Protein AF-A0A9E2J5S0-F1 (afdb_monomer)

Secondary structure (DSSP, 8-state):
--TT--SS-HHHHHHHHHHHHHHHHHH----SS-HHHHHHHHHHS-HHHHHHHHHHHHHTT--SHHHHHHT--THHHHGGGTTTT-

Foldseek 3Di:
DPPQDDLDDLVVLVVLLVQLVVVCVVVVDWDQAAVVVVVVDVVPHDPVSVVSNVVNCVSQVNRGSVCSNVPDDSVVVCVVPPPPPD

Mean predicted aligned error: 5.18 Å

Structure (mmCIF, N/CA/C/O backbone):
data_AF-A0A9E2J5S0-F1
#
_entry.id   AF-A0A9E2J5S0-F1
#
loop_
_atom_site.group_PDB
_a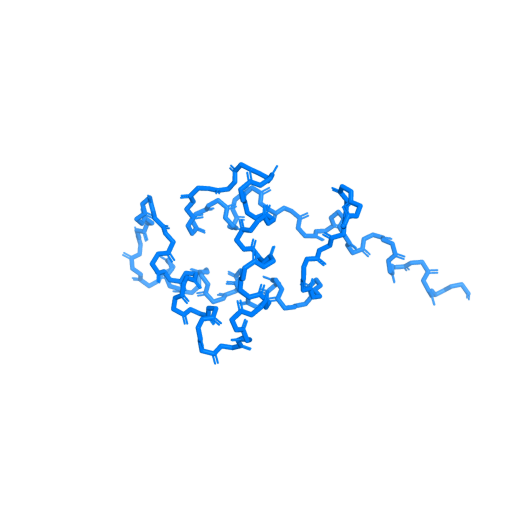tom_site.id
_atom_site.type_symbol
_atom_site.label_atom_id
_atom_site.label_alt_id
_atom_site.label_comp_id
_atom_site.label_asym_id
_atom_site.label_entity_id
_atom_site.label_seq_id
_atom_site.pdbx_PDB_ins_code
_atom_site.Cartn_x
_atom_site.Cartn_y
_atom_site.Cartn_z
_atom_site.occupancy
_atom_site.B_iso_or_equiv
_atom_site.auth_seq_id
_atom_site.auth_comp_id
_atom_site.auth_asym_id
_atom_site.auth_atom_id
_atom_site.pdbx_PDB_model_num
ATOM 1 N N . MET A 1 1 ? 7.727 8.881 -13.581 1.00 49.91 1 MET A N 1
ATOM 2 C CA . MET A 1 1 ? 6.856 7.690 -13.548 1.00 49.91 1 MET A CA 1
ATOM 3 C C . MET A 1 1 ? 5.677 7.975 -14.452 1.00 49.91 1 MET A C 1
ATOM 5 O O . MET A 1 1 ? 5.133 9.075 -14.371 1.00 49.91 1 MET A O 1
ATOM 9 N N . SER A 1 2 ? 5.355 7.067 -15.373 1.00 45.88 2 SER A N 1
ATOM 10 C CA . SER A 1 2 ? 4.120 7.188 -16.146 1.00 45.88 2 SER A CA 1
ATOM 11 C C . SER A 1 2 ? 2.927 7.030 -15.195 1.00 45.88 2 SER A C 1
ATOM 13 O O . SER A 1 2 ? 3.071 6.496 -14.096 1.00 45.88 2 SER A O 1
ATOM 15 N N . LYS A 1 3 ? 1.739 7.496 -15.592 1.00 49.12 3 LYS A N 1
ATOM 16 C CA . LYS A 1 3 ? 0.531 7.523 -14.743 1.00 49.12 3 LYS A CA 1
ATOM 17 C C . LYS A 1 3 ? 0.064 6.131 -14.257 1.00 49.12 3 LYS A C 1
ATOM 19 O O . LYS A 1 3 ? -0.866 6.064 -13.465 1.00 49.12 3 LYS A O 1
ATOM 24 N N . ASN A 1 4 ? 0.708 5.054 -14.719 1.00 59.22 4 ASN A N 1
ATOM 25 C CA . ASN A 1 4 ? 0.367 3.662 -14.430 1.00 59.22 4 ASN A CA 1
ATOM 26 C C . ASN A 1 4 ? 1.524 2.842 -13.827 1.00 59.22 4 ASN A C 1
ATOM 28 O O . ASN A 1 4 ? 1.333 1.651 -13.584 1.00 59.22 4 ASN A O 1
ATOM 32 N N . ASP A 1 5 ? 2.700 3.432 -13.583 1.00 77.44 5 ASP A N 1
ATOM 33 C CA . ASP A 1 5 ? 3.822 2.675 -13.017 1.00 77.44 5 ASP A CA 1
ATOM 34 C C . ASP A 1 5 ? 3.688 2.586 -11.496 1.00 77.44 5 ASP A C 1
ATOM 36 O O . ASP A 1 5 ? 3.552 3.603 -10.810 1.00 77.44 5 ASP A O 1
ATOM 40 N N . LEU A 1 6 ? 3.751 1.366 -10.964 1.00 89.19 6 LEU A N 1
ATOM 41 C CA . LEU A 1 6 ? 3.830 1.156 -9.525 1.00 89.19 6 LEU A CA 1
ATOM 42 C C . LEU A 1 6 ? 5.246 1.498 -9.017 1.00 89.19 6 LEU A C 1
ATOM 44 O O . LEU A 1 6 ? 6.225 1.145 -9.676 1.00 89.19 6 LEU A O 1
ATOM 48 N N . PRO A 1 7 ? 5.379 2.151 -7.847 1.00 93.12 7 PRO A N 1
ATOM 49 C CA . PRO A 1 7 ? 6.678 2.458 -7.226 1.00 93.12 7 PRO A CA 1
ATOM 50 C C . PRO A 1 7 ? 7.435 1.215 -6.734 1.00 93.12 7 PRO A C 1
ATOM 52 O O . PRO A 1 7 ? 8.646 1.255 -6.563 1.00 93.12 7 PRO A O 1
ATOM 55 N N . ILE A 1 8 ? 6.717 0.115 -6.516 1.00 92.75 8 ILE A N 1
ATOM 56 C CA . ILE A 1 8 ? 7.223 -1.200 -6.116 1.00 92.75 8 ILE A CA 1
ATOM 57 C C . ILE A 1 8 ? 6.471 -2.268 -6.911 1.00 92.75 8 ILE A C 1
ATOM 59 O O . ILE A 1 8 ? 5.464 -1.984 -7.562 1.00 92.75 8 ILE A O 1
ATOM 63 N N . THR A 1 9 ? 6.940 -3.511 -6.881 1.00 92.06 9 THR A N 1
ATOM 64 C CA . THR A 1 9 ? 6.282 -4.597 -7.618 1.00 92.06 9 THR A CA 1
ATOM 65 C C . THR A 1 9 ? 4.855 -4.849 -7.113 1.00 92.06 9 THR A C 1
ATOM 67 O O . THR A 1 9 ? 4.512 -4.588 -5.958 1.00 92.06 9 THR A O 1
ATOM 70 N N . VAL A 1 10 ? 4.008 -5.417 -7.976 1.00 91.81 10 VAL A N 1
ATOM 71 C CA . VAL A 1 10 ? 2.629 -5.799 -7.620 1.00 91.81 10 VAL A CA 1
ATOM 72 C C . VAL A 1 10 ? 2.604 -6.743 -6.408 1.00 91.81 10 VAL A C 1
ATOM 74 O O . VAL A 1 10 ? 1.765 -6.592 -5.524 1.00 91.81 10 VAL A O 1
ATOM 77 N N . SER A 1 11 ? 3.535 -7.700 -6.335 1.00 92.25 11 SER A N 1
ATOM 78 C CA . SER A 1 11 ? 3.642 -8.645 -5.215 1.00 92.25 11 SER A CA 1
ATOM 79 C C . SER A 1 11 ? 3.988 -7.952 -3.898 1.00 92.25 11 SER A C 1
ATOM 81 O O . SER A 1 11 ? 3.407 -8.283 -2.869 1.00 92.25 11 SER A O 1
ATOM 83 N N . GLN A 1 12 ? 4.876 -6.959 -3.926 1.00 95.44 12 GLN A N 1
ATOM 84 C CA . GLN A 1 12 ? 5.207 -6.151 -2.753 1.00 95.44 12 GLN A CA 1
ATOM 85 C C . GLN A 1 12 ? 3.989 -5.377 -2.225 1.00 95.44 12 GLN A C 1
ATOM 87 O O . GLN A 1 12 ? 3.727 -5.393 -1.022 1.00 95.44 12 GLN A O 1
ATOM 92 N N . PHE A 1 13 ? 3.174 -4.794 -3.109 1.00 95.56 13 PHE A N 1
ATOM 93 C CA . PHE A 1 13 ? 1.902 -4.195 -2.693 1.00 95.56 13 PHE A CA 1
ATOM 94 C C . PHE A 1 13 ? 0.907 -5.224 -2.136 1.00 95.56 13 PHE A C 1
ATOM 96 O O . PHE A 1 13 ? 0.212 -4.925 -1.165 1.00 95.56 13 PHE A O 1
ATOM 103 N N . TYR A 1 14 ? 0.843 -6.436 -2.697 1.00 95.50 14 TYR A N 1
ATOM 104 C CA . TYR A 1 14 ? 0.006 -7.501 -2.135 1.00 95.50 14 TYR A CA 1
ATOM 105 C C . TYR A 1 14 ? 0.440 -7.892 -0.719 1.00 95.50 14 TYR A C 1
ATOM 107 O O . TYR A 1 14 ? -0.422 -8.135 0.124 1.00 95.50 14 TYR A O 1
ATOM 115 N N . PHE A 1 15 ? 1.743 -7.915 -0.426 1.00 97.50 15 PHE A N 1
ATOM 116 C CA . PHE A 1 15 ? 2.223 -8.169 0.934 1.00 97.50 15 PHE A CA 1
ATOM 117 C C . PHE A 1 15 ? 1.819 -7.062 1.909 1.00 97.50 15 PHE A C 1
ATOM 119 O O . PHE A 1 15 ? 1.352 -7.380 3.003 1.00 97.50 15 PHE A O 1
ATOM 126 N N . LEU A 1 16 ? 1.904 -5.791 1.503 1.00 97.50 16 LEU A N 1
ATOM 127 C CA . LEU A 1 16 ? 1.387 -4.675 2.300 1.00 97.50 16 LEU A CA 1
ATOM 128 C C . LEU A 1 16 ? -0.121 -4.829 2.563 1.00 97.50 16 LEU A C 1
ATOM 130 O O . LEU A 1 16 ? -0.560 -4.727 3.708 1.00 97.50 16 LEU A O 1
ATOM 134 N N . GLN A 1 17 ? -0.921 -5.137 1.535 1.00 96.56 17 GLN A N 1
ATOM 135 C CA . GLN A 1 17 ? -2.361 -5.367 1.705 1.00 96.56 17 GLN A CA 1
ATOM 136 C C . GLN A 1 17 ? -2.654 -6.549 2.643 1.00 96.56 17 GLN A C 1
ATOM 138 O O . GLN A 1 17 ? -3.534 -6.453 3.495 1.00 96.56 17 GLN A O 1
ATOM 143 N N . ALA A 1 18 ? -1.913 -7.653 2.535 1.00 96.62 18 ALA A N 1
ATOM 144 C CA . ALA A 1 18 ? -2.082 -8.807 3.417 1.00 96.62 18 ALA A CA 1
ATOM 145 C C . ALA A 1 18 ? -1.735 -8.474 4.880 1.00 96.62 18 ALA A C 1
ATOM 147 O O . ALA A 1 18 ? -2.477 -8.841 5.792 1.00 96.62 18 ALA A O 1
ATOM 148 N N . TYR A 1 19 ? -0.647 -7.734 5.102 1.00 97.38 19 TYR A N 1
ATOM 149 C CA . TYR A 1 19 ? -0.242 -7.254 6.422 1.00 97.38 19 TYR A CA 1
ATOM 150 C C . TYR A 1 19 ? -1.318 -6.362 7.065 1.00 97.38 19 TYR A C 1
ATOM 152 O O . TYR A 1 19 ? -1.746 -6.614 8.194 1.00 97.38 19 TYR A O 1
ATOM 160 N N . LEU A 1 20 ? -1.817 -5.367 6.325 1.00 96.38 20 LEU A N 1
ATOM 161 C CA . LEU A 1 20 ? -2.875 -4.470 6.797 1.00 96.38 20 LEU A CA 1
ATOM 162 C C . LEU A 1 20 ? -4.183 -5.224 7.080 1.00 96.38 20 LEU A C 1
ATOM 164 O O . LEU A 1 20 ? -4.847 -4.959 8.085 1.00 96.38 20 LEU A O 1
ATOM 168 N N . PHE A 1 21 ? -4.536 -6.204 6.242 1.00 95.00 21 PHE A N 1
ATOM 169 C CA . PHE A 1 21 ? -5.719 -7.037 6.451 1.00 95.00 21 PHE A CA 1
ATOM 170 C C . PHE A 1 21 ? -5.664 -7.793 7.786 1.00 95.00 21 PHE A C 1
ATOM 172 O O . PHE A 1 21 ? -6.642 -7.784 8.535 1.00 95.00 21 PHE A O 1
ATOM 179 N N . GLU A 1 22 ? -4.524 -8.399 8.127 1.00 95.62 22 GLU A N 1
ATOM 180 C CA . GLU A 1 22 ? -4.366 -9.110 9.403 1.00 95.62 22 GLU A CA 1
ATOM 181 C C . GLU A 1 22 ? -4.401 -8.163 10.614 1.00 95.62 22 GLU A C 1
ATOM 183 O O . GLU A 1 22 ? -5.014 -8.488 11.638 1.00 95.62 22 GLU A O 1
ATOM 188 N N . ILE A 1 23 ? -3.853 -6.949 10.496 1.00 94.81 23 ILE A N 1
ATOM 189 C CA . ILE A 1 23 ? -3.991 -5.926 11.544 1.00 94.81 23 ILE A CA 1
ATOM 190 C C . ILE A 1 23 ? -5.455 -5.558 11.762 1.00 94.81 23 ILE A C 1
ATOM 192 O O . ILE A 1 23 ? -5.918 -5.559 12.904 1.00 94.81 23 ILE A O 1
ATOM 196 N N . PHE A 1 24 ? -6.201 -5.269 10.697 1.00 93.38 24 PHE A N 1
ATOM 197 C CA . PHE A 1 24 ? -7.608 -4.886 10.811 1.00 93.38 24 PHE A CA 1
ATOM 198 C C . PHE A 1 24 ? -8.490 -6.023 11.302 1.00 93.38 24 PHE A C 1
ATOM 200 O O . PHE A 1 24 ? -9.402 -5.791 12.094 1.00 93.38 24 PHE A O 1
ATOM 207 N N . ARG A 1 25 ? -8.192 -7.262 10.910 1.00 91.94 25 ARG A N 1
ATOM 208 C CA . ARG A 1 25 ? -8.850 -8.450 11.452 1.00 91.94 25 ARG A CA 1
ATOM 209 C C . ARG A 1 25 ? -8.658 -8.559 12.968 1.00 91.94 25 ARG A C 1
ATOM 211 O O . ARG A 1 25 ? -9.602 -8.916 13.671 1.00 91.94 25 ARG A O 1
ATOM 218 N N . SER A 1 26 ? -7.461 -8.244 13.465 1.00 93.19 26 SER A N 1
ATOM 219 C CA . SER A 1 26 ? -7.125 -8.301 14.892 1.00 93.19 26 SER A CA 1
ATOM 220 C C . SER A 1 26 ? -7.710 -7.125 15.687 1.00 93.19 26 SER A C 1
ATOM 222 O O . SER A 1 26 ? -8.389 -7.329 16.694 1.00 93.19 26 SER A O 1
ATOM 224 N N . LYS A 1 27 ? -7.502 -5.889 15.216 1.00 90.69 27 LYS A N 1
ATOM 225 C CA . LYS A 1 27 ? -7.891 -4.656 15.922 1.00 90.69 27 LYS A CA 1
ATOM 226 C C . LYS A 1 27 ? -9.357 -4.263 15.723 1.00 90.69 27 LYS A C 1
ATOM 228 O O . LYS A 1 27 ? -9.901 -3.552 16.558 1.00 90.69 27 LYS A O 1
ATOM 233 N N . LYS A 1 28 ? -9.997 -4.736 14.645 1.00 86.44 28 LYS A N 1
ATOM 234 C CA . LYS A 1 28 ? -11.372 -4.393 14.222 1.00 86.44 28 LYS A CA 1
ATOM 235 C C . LYS A 1 28 ? -11.621 -2.893 14.026 1.00 86.44 28 LYS A C 1
ATOM 237 O O . LYS A 1 28 ? -12.757 -2.436 14.115 1.00 86.44 28 LYS A O 1
ATOM 242 N N . GLU A 1 29 ? -10.571 -2.138 13.738 1.00 86.19 29 GLU A N 1
ATOM 243 C CA . GLU A 1 29 ? -10.627 -0.694 13.552 1.00 86.19 29 GLU A CA 1
ATOM 244 C C . GLU A 1 29 ? -9.608 -0.278 12.492 1.00 86.19 29 GLU A C 1
ATOM 246 O O . GLU A 1 29 ? -8.486 -0.791 12.470 1.00 86.19 29 GLU A O 1
ATOM 251 N N . CYS A 1 30 ? -9.995 0.677 11.644 1.00 86.44 30 CYS A N 1
ATOM 252 C CA . CYS A 1 30 ? -9.053 1.439 10.843 1.00 86.44 30 CYS A CA 1
ATOM 253 C C . CYS A 1 30 ? -9.007 2.869 11.366 1.00 86.44 30 CYS A C 1
ATOM 255 O O . CYS A 1 30 ? -10.018 3.573 11.367 1.00 86.44 30 CYS A O 1
ATOM 257 N N . LYS A 1 31 ? -7.817 3.305 11.767 1.00 83.56 31 LYS A N 1
ATOM 258 C CA . LYS A 1 31 ? -7.561 4.714 12.033 1.00 83.56 31 LYS A CA 1
ATOM 259 C C . LYS A 1 31 ? -7.427 5.408 10.677 1.00 83.56 31 LYS A C 1
ATOM 261 O O . LYS A 1 31 ? -6.835 4.850 9.759 1.00 83.56 31 LYS A O 1
ATOM 266 N N . ASN A 1 32 ? -8.011 6.591 10.514 1.00 91.19 32 ASN A N 1
ATOM 267 C CA . ASN A 1 32 ? -7.932 7.366 9.267 1.00 91.19 32 ASN A CA 1
ATOM 268 C C . ASN A 1 32 ? -6.535 8.004 9.097 1.00 91.19 32 ASN A C 1
ATOM 270 O O . ASN A 1 32 ? -6.412 9.221 8.992 1.00 91.19 32 ASN A O 1
ATOM 274 N N . ASN A 1 33 ? -5.485 7.190 9.164 1.00 95.44 33 ASN A N 1
ATOM 275 C CA . ASN A 1 33 ? -4.080 7.555 9.035 1.00 95.44 33 ASN A CA 1
ATOM 276 C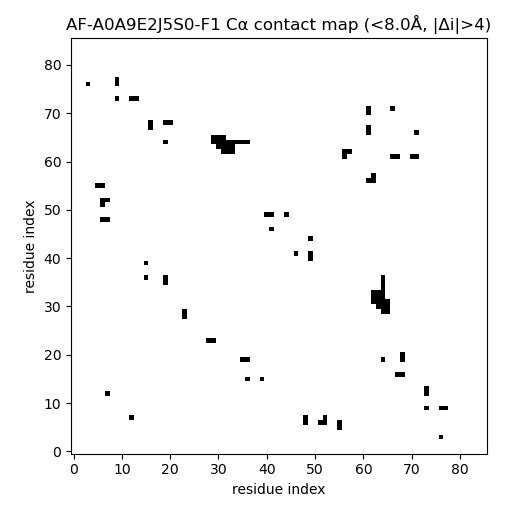 C . ASN A 1 33 ? -3.302 6.397 8.375 1.00 95.44 33 ASN A C 1
ATOM 278 O O . ASN A 1 33 ? -3.901 5.390 7.988 1.00 95.44 33 ASN A O 1
ATOM 282 N N . PHE A 1 34 ? -1.987 6.565 8.232 1.00 97.12 34 PHE A N 1
ATOM 283 C CA . PHE A 1 34 ? -1.076 5.575 7.654 1.00 97.12 34 PHE A CA 1
ATOM 284 C C . PHE A 1 34 ? -0.185 4.889 8.697 1.00 97.12 34 PHE A C 1
ATOM 286 O O . PHE A 1 34 ? 0.876 4.395 8.345 1.00 97.12 34 PHE A O 1
ATOM 293 N N . GLU A 1 35 ? -0.590 4.847 9.972 1.00 96.25 35 GLU A N 1
ATOM 294 C CA . GLU A 1 35 ? 0.259 4.361 11.077 1.00 96.25 35 GLU A CA 1
ATOM 295 C C . GLU A 1 35 ? 0.873 2.982 10.781 1.00 96.25 35 GLU A C 1
ATOM 297 O O . GLU A 1 35 ? 2.059 2.758 11.024 1.00 96.25 35 GL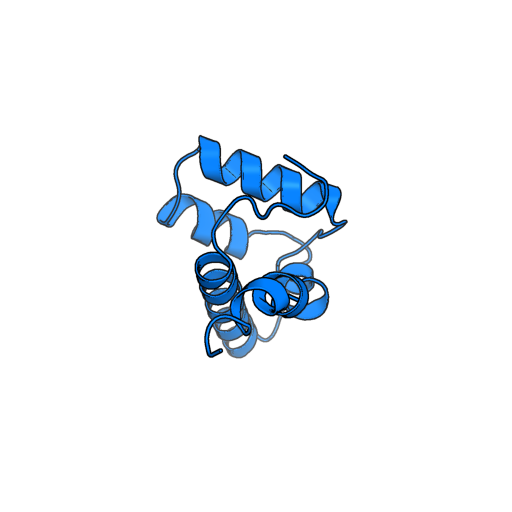U A O 1
ATOM 302 N N . TYR A 1 36 ? 0.089 2.048 10.233 1.00 97.06 36 TYR A N 1
ATOM 303 C CA . TYR A 1 36 ? 0.593 0.704 9.953 1.00 97.06 36 TYR A CA 1
ATOM 304 C C . TYR A 1 36 ? 1.329 0.620 8.624 1.00 97.06 36 TYR A C 1
ATOM 306 O O . TYR A 1 36 ? 2.283 -0.153 8.518 1.00 97.06 36 TYR A O 1
ATOM 314 N N . THR A 1 37 ? 0.905 1.393 7.625 1.00 97.69 37 THR A N 1
ATOM 315 C CA . THR A 1 37 ? 1.631 1.493 6.358 1.00 97.69 37 THR A CA 1
ATOM 316 C C . THR A 1 37 ? 3.020 2.073 6.581 1.00 97.69 37 THR A C 1
ATOM 318 O O . THR A 1 37 ? 3.980 1.456 6.144 1.00 97.69 37 THR A O 1
ATOM 321 N N . GLU A 1 38 ? 3.151 3.188 7.300 1.00 97.75 38 GLU A N 1
ATOM 322 C CA . GLU A 1 38 ? 4.433 3.820 7.637 1.00 97.75 38 GLU A CA 1
ATOM 323 C C . GLU A 1 38 ? 5.360 2.822 8.332 1.00 97.75 38 GLU A C 1
ATOM 325 O O . GLU A 1 38 ? 6.455 2.568 7.836 1.00 97.75 38 GLU A O 1
ATOM 330 N N . TYR A 1 39 ? 4.874 2.149 9.382 1.00 97.94 39 TYR A N 1
ATOM 331 C CA . TYR A 1 39 ? 5.647 1.117 10.074 1.00 97.94 39 TYR A CA 1
ATOM 332 C C . TYR A 1 39 ? 6.115 -0.005 9.132 1.00 97.94 39 TYR A C 1
ATOM 334 O O . TYR A 1 39 ? 7.276 -0.403 9.148 1.00 97.94 39 TYR A O 1
ATOM 342 N N . TYR A 1 40 ? 5.226 -0.521 8.276 1.00 98.12 40 TYR A N 1
ATOM 343 C CA . TYR A 1 40 ? 5.596 -1.557 7.310 1.00 98.12 40 TYR A CA 1
ATOM 344 C C . TYR A 1 40 ? 6.634 -1.057 6.302 1.00 98.12 40 TYR A C 1
ATOM 346 O O . TYR A 1 40 ? 7.550 -1.794 5.936 1.00 98.12 40 TYR A O 1
ATOM 354 N N . LEU A 1 41 ? 6.485 0.180 5.832 1.00 98.00 41 LEU A N 1
ATOM 355 C CA . LEU A 1 41 ? 7.368 0.766 4.839 1.00 98.00 41 LEU A CA 1
ATOM 356 C C . LEU A 1 41 ? 8.779 0.989 5.395 1.00 98.00 41 LEU A C 1
ATOM 358 O O . LEU A 1 41 ? 9.746 0.615 4.732 1.00 98.00 41 LEU A O 1
ATOM 362 N N . GLU A 1 42 ? 8.891 1.523 6.611 1.00 98.31 42 GLU A N 1
ATOM 363 C CA . GLU A 1 42 ? 10.168 1.757 7.298 1.00 98.31 42 GLU A CA 1
ATOM 364 C C . GLU A 1 42 ? 10.963 0.465 7.536 1.00 98.31 42 GLU A C 1
ATOM 366 O O . GLU A 1 42 ? 12.185 0.460 7.393 1.00 98.31 42 GLU A O 1
ATOM 371 N N . GLU A 1 43 ? 10.281 -0.646 7.830 1.00 98.19 43 GLU A N 1
ATOM 372 C CA . GLU A 1 43 ? 10.926 -1.940 8.089 1.00 98.19 43 GLU A CA 1
ATOM 373 C C . GLU A 1 43 ? 11.383 -2.672 6.814 1.00 98.19 43 GLU A C 1
ATOM 375 O O . GLU A 1 43 ? 12.239 -3.555 6.883 1.00 98.19 43 GLU A O 1
ATOM 380 N N . ASN A 1 44 ? 10.810 -2.354 5.646 1.00 97.69 44 ASN A N 1
ATOM 381 C CA . ASN A 1 44 ? 10.981 -3.171 4.435 1.00 97.69 44 ASN A CA 1
ATOM 382 C C . ASN A 1 44 ? 11.620 -2.442 3.246 1.00 97.69 44 ASN A C 1
ATOM 384 O O . ASN A 1 44 ? 12.038 -3.109 2.297 1.00 97.69 44 ASN A O 1
ATOM 388 N N . TYR A 1 45 ? 11.696 -1.110 3.262 1.00 97.44 45 TYR A N 1
ATOM 389 C CA . TYR A 1 45 ? 12.107 -0.326 2.095 1.00 97.44 45 TYR A CA 1
ATOM 390 C C . TYR A 1 45 ? 13.104 0.773 2.446 1.00 97.44 45 TYR A C 1
ATOM 392 O O . TYR A 1 45 ? 13.181 1.271 3.567 1.00 97.44 45 TYR A O 1
ATOM 400 N N . SER A 1 46 ? 13.877 1.194 1.447 1.00 97.31 46 SER A N 1
ATOM 401 C CA . SER A 1 46 ? 14.756 2.351 1.580 1.00 97.31 46 SER A CA 1
ATOM 402 C C . SER A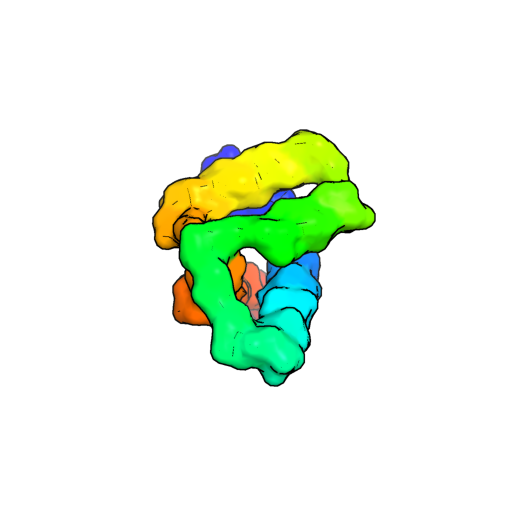 1 46 ? 13.962 3.659 1.603 1.00 97.31 46 SER A C 1
ATOM 404 O O . SER A 1 46 ? 12.910 3.786 0.981 1.00 97.31 46 SER A O 1
ATOM 406 N N . VAL A 1 47 ? 14.530 4.702 2.213 1.00 97.06 47 VAL A N 1
ATOM 407 C CA . VAL A 1 47 ? 13.931 6.052 2.266 1.00 97.06 47 VAL A CA 1
ATOM 408 C C . VAL A 1 47 ? 13.509 6.578 0.882 1.00 97.06 47 VAL A C 1
ATOM 410 O O . VAL A 1 47 ? 12.524 7.305 0.763 1.00 97.06 47 VAL A O 1
ATOM 413 N N . ASN A 1 48 ? 14.242 6.232 -0.180 1.00 95.88 48 ASN A N 1
ATOM 414 C CA . ASN A 1 48 ? 13.897 6.658 -1.537 1.00 95.88 48 ASN A CA 1
ATOM 415 C C . ASN A 1 48 ? 12.674 5.917 -2.091 1.00 95.88 48 ASN A C 1
ATOM 417 O O . ASN A 1 48 ? 11.841 6.548 -2.739 1.00 95.88 48 ASN A O 1
ATOM 421 N N . GLU A 1 49 ? 12.552 4.614 -1.832 1.00 96.25 49 GLU A N 1
ATOM 422 C CA . GLU A 1 49 ? 11.372 3.825 -2.208 1.00 96.25 49 GLU A CA 1
ATOM 423 C C . GLU A 1 49 ? 10.139 4.295 -1.435 1.00 96.25 49 GLU A C 1
ATOM 425 O O . GLU A 1 49 ? 9.099 4.522 -2.047 1.00 96.25 49 GLU A O 1
ATOM 430 N N . ILE A 1 50 ? 10.272 4.556 -0.129 1.00 97.88 50 ILE A N 1
ATOM 431 C CA . ILE A 1 50 ? 9.184 5.087 0.708 1.00 97.88 50 ILE A CA 1
ATOM 432 C C . ILE A 1 50 ? 8.616 6.372 0.098 1.00 97.88 50 ILE A C 1
ATOM 434 O O . ILE A 1 50 ? 7.419 6.452 -0.157 1.00 97.88 50 ILE A O 1
ATOM 438 N N . LYS A 1 51 ? 9.473 7.332 -0.274 1.00 97.25 51 LYS A N 1
ATOM 439 C CA . LYS A 1 51 ? 9.034 8.575 -0.936 1.00 97.25 51 LYS A CA 1
ATOM 440 C C . LYS A 1 51 ? 8.301 8.331 -2.255 1.00 97.25 51 LYS A C 1
ATOM 442 O O . LYS A 1 51 ? 7.399 9.083 -2.619 1.00 97.25 51 LYS A O 1
ATOM 447 N N . GLN A 1 52 ? 8.709 7.328 -3.029 1.00 96.00 52 GLN A N 1
ATOM 448 C CA . GLN A 1 52 ? 8.020 6.984 -4.276 1.00 96.00 52 GLN A CA 1
ATOM 449 C C . GLN A 1 52 ? 6.646 6.369 -3.995 1.00 96.00 52 GLN A C 1
ATOM 451 O O . GLN A 1 52 ? 5.681 6.700 -4.687 1.00 96.00 52 GLN A O 1
ATOM 456 N N . ILE A 1 53 ? 6.547 5.533 -2.960 1.00 96.69 53 ILE A N 1
ATOM 457 C CA . ILE A 1 53 ? 5.291 4.948 -2.491 1.00 96.69 53 ILE A CA 1
ATOM 458 C C . ILE A 1 53 ? 4.350 6.045 -1.997 1.00 96.69 53 ILE A C 1
ATOM 460 O O . ILE A 1 53 ? 3.235 6.135 -2.496 1.00 96.69 53 ILE A O 1
ATOM 464 N N . GLU A 1 54 ? 4.798 6.942 -1.122 1.00 95.94 54 GLU A N 1
ATOM 465 C CA . GLU A 1 54 ? 4.004 8.075 -0.627 1.00 95.94 54 GLU A CA 1
ATOM 466 C C . GLU A 1 54 ? 3.456 8.942 -1.767 1.00 95.94 54 GLU A C 1
ATOM 468 O O . GLU A 1 54 ? 2.260 9.233 -1.821 1.00 95.94 5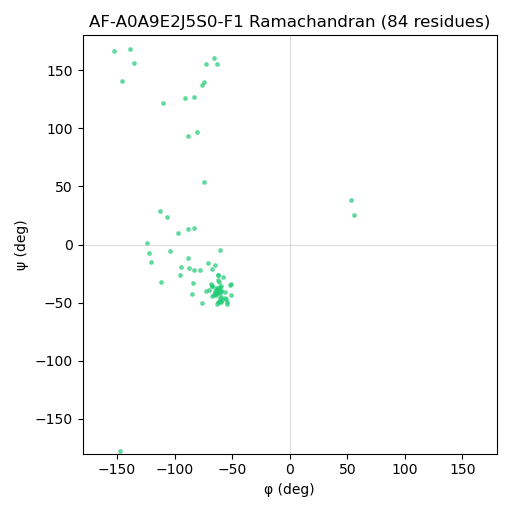4 GLU A O 1
ATOM 473 N N . ASN A 1 55 ? 4.307 9.296 -2.736 1.00 95.62 55 ASN A N 1
ATOM 474 C CA . ASN A 1 55 ? 3.879 10.046 -3.916 1.00 95.62 55 ASN A CA 1
ATOM 475 C C . ASN A 1 55 ? 2.802 9.298 -4.712 1.00 95.62 55 ASN A C 1
ATOM 477 O O . ASN A 1 55 ? 1.843 9.915 -5.178 1.00 95.62 55 ASN A O 1
ATOM 481 N N . PHE A 1 56 ? 2.935 7.979 -4.858 1.00 95.69 56 PHE A N 1
ATOM 482 C CA . PHE A 1 56 ? 1.920 7.147 -5.497 1.00 95.69 56 PHE A CA 1
ATOM 483 C C . PHE A 1 56 ? 0.600 7.144 -4.710 1.00 95.69 56 PHE A C 1
ATOM 485 O O . PHE A 1 56 ? -0.459 7.283 -5.327 1.00 95.69 56 PHE A O 1
ATOM 492 N N . LEU A 1 57 ? 0.634 7.037 -3.376 1.00 95.00 57 LEU A N 1
ATOM 493 C CA . LEU A 1 57 ? -0.571 7.078 -2.536 1.00 95.00 57 LEU A CA 1
ATOM 494 C C . LEU A 1 57 ? -1.316 8.410 -2.700 1.00 95.00 57 LEU A C 1
ATOM 496 O O . LEU A 1 57 ? -2.523 8.411 -2.955 1.00 95.00 57 LEU A O 1
ATOM 500 N N . ILE A 1 58 ? -0.581 9.528 -2.669 1.00 94.62 58 ILE A N 1
ATOM 501 C CA . ILE A 1 58 ? -1.120 10.881 -2.873 1.00 94.62 58 ILE A CA 1
ATOM 502 C C . ILE A 1 58 ? -1.754 11.014 -4.263 1.00 94.62 58 ILE A C 1
ATOM 504 O O . ILE A 1 58 ? -2.893 11.458 -4.392 1.00 94.62 58 ILE A O 1
ATOM 508 N N . GLN A 1 59 ? -1.050 10.592 -5.318 1.00 94.38 59 GLN A N 1
ATOM 509 C CA . GLN A 1 59 ? -1.544 10.679 -6.699 1.00 94.38 59 GLN A CA 1
ATOM 510 C C . GLN A 1 59 ? -2.809 9.846 -6.946 1.00 94.38 59 GLN 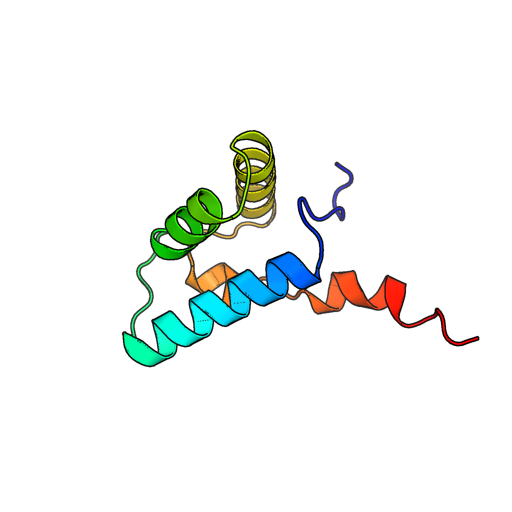A C 1
ATOM 512 O O . GLN A 1 59 ? -3.600 10.182 -7.830 1.00 94.38 59 GLN A O 1
ATOM 517 N N . ASN A 1 60 ? -3.009 8.780 -6.169 1.00 92.62 60 ASN A N 1
ATOM 518 C CA . ASN A 1 60 ? -4.175 7.903 -6.254 1.00 92.62 60 ASN A CA 1
ATOM 519 C C . ASN A 1 60 ? -5.268 8.237 -5.224 1.00 92.62 60 ASN A C 1
ATOM 521 O O . ASN A 1 60 ? -6.233 7.482 -5.104 1.00 92.62 60 ASN A O 1
ATOM 525 N N . ASN A 1 61 ? -5.166 9.373 -4.521 1.00 95.06 61 ASN A N 1
ATOM 526 C CA . ASN A 1 61 ? -6.122 9.810 -3.497 1.00 95.06 61 ASN A CA 1
ATOM 527 C C . ASN A 1 61 ? -6.373 8.748 -2.408 1.00 95.06 61 ASN A C 1
ATOM 529 O O . ASN A 1 61 ? -7.511 8.559 -1.961 1.00 95.06 61 ASN A O 1
ATOM 533 N N . LEU A 1 62 ? -5.318 8.038 -2.003 1.00 96.25 62 LEU A N 1
ATOM 534 C CA . LEU A 1 62 ? -5.336 7.125 -0.864 1.00 96.25 62 LEU A CA 1
ATOM 535 C C . LEU A 1 62 ? -4.924 7.922 0.378 1.00 96.25 62 LEU A C 1
ATOM 537 O O . LEU A 1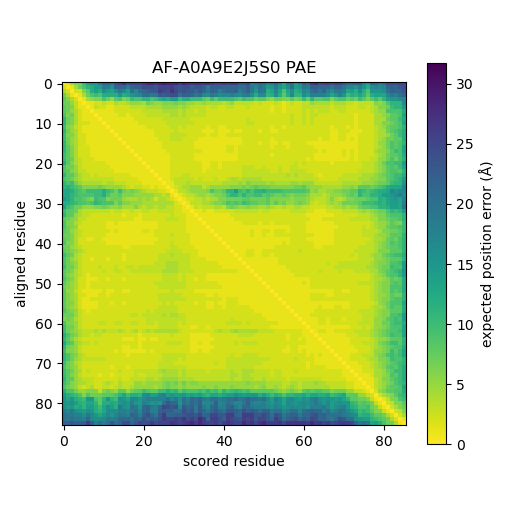 62 ? -3.882 8.572 0.361 1.00 96.25 62 LEU A O 1
ATOM 541 N N . ASN A 1 63 ? -5.738 7.895 1.437 1.00 95.19 63 ASN A N 1
ATOM 542 C CA . ASN A 1 63 ? -5.568 8.774 2.607 1.00 95.19 63 ASN A CA 1
ATOM 543 C C . ASN A 1 63 ? -5.397 8.019 3.936 1.00 95.19 63 ASN A C 1
ATOM 545 O O . ASN A 1 63 ? -5.176 8.646 4.968 1.00 95.19 63 ASN A O 1
ATOM 549 N N . CYS A 1 64 ? -5.559 6.697 3.934 1.00 96.25 64 CYS A N 1
ATOM 550 C CA . CYS A 1 64 ? -5.440 5.855 5.121 1.00 96.25 64 CYS A CA 1
ATOM 551 C C . CYS A 1 64 ? -5.022 4.431 4.757 1.00 96.25 64 CYS A C 1
ATOM 553 O O . CYS A 1 64 ? -5.190 3.987 3.617 1.00 96.25 64 CYS A O 1
ATOM 555 N N . ASP A 1 65 ? -4.626 3.672 5.774 1.00 96.62 65 ASP A N 1
ATOM 556 C CA . ASP A 1 65 ? -4.443 2.223 5.706 1.00 96.62 65 ASP A CA 1
ATOM 557 C C . ASP A 1 65 ? -5.691 1.505 5.133 1.00 96.62 65 ASP A C 1
ATOM 559 O O . ASP A 1 65 ? -5.586 0.542 4.372 1.00 96.62 65 ASP A O 1
ATOM 563 N N . CYS A 1 66 ? -6.901 2.001 5.425 1.00 95.00 66 CYS A N 1
ATOM 564 C CA . CYS A 1 66 ? -8.150 1.469 4.871 1.00 95.00 66 CYS A CA 1
ATOM 565 C C . CYS A 1 66 ? -8.254 1.589 3.348 1.00 95.00 66 CYS A C 1
ATOM 567 O O . CYS A 1 66 ? -8.794 0.699 2.680 1.00 95.00 66 CYS A O 1
ATOM 569 N N . ASP A 1 67 ? -7.764 2.692 2.792 1.00 96.50 67 ASP A N 1
ATOM 570 C CA . ASP A 1 67 ? -7.856 2.989 1.367 1.00 96.50 67 ASP A CA 1
ATOM 571 C C . ASP A 1 67 ? -6.977 2.026 0.564 1.00 96.50 67 ASP A C 1
ATOM 573 O O . ASP A 1 67 ? -7.362 1.584 -0.521 1.00 96.50 67 ASP A O 1
ATOM 577 N N . LEU A 1 68 ? -5.841 1.617 1.132 1.00 95.38 68 LEU A N 1
ATOM 578 C CA . LEU A 1 68 ? -4.956 0.611 0.550 1.00 95.38 68 LEU A CA 1
ATOM 579 C C . LEU A 1 68 ? -5.633 -0.751 0.383 1.00 95.38 68 LEU A C 1
ATOM 581 O O . LEU A 1 68 ? -5.327 -1.451 -0.574 1.00 95.38 68 LEU A O 1
ATOM 585 N N . ILE A 1 69 ? -6.568 -1.122 1.258 1.00 92.81 69 ILE A N 1
ATOM 586 C CA . ILE A 1 69 ? -7.334 -2.373 1.130 1.00 92.81 69 ILE A CA 1
ATOM 587 C C . ILE A 1 69 ? -8.542 -2.199 0.206 1.00 92.81 69 ILE A C 1
ATOM 589 O O . ILE A 1 69 ? -8.862 -3.080 -0.589 1.00 92.81 69 ILE A O 1
ATOM 593 N N . THR A 1 70 ? -9.253 -1.080 0.341 1.00 92.62 70 THR A N 1
ATOM 594 C CA . THR A 1 70 ? -10.600 -0.924 -0.232 1.00 92.62 70 THR A CA 1
ATOM 595 C C . THR A 1 70 ? -10.623 -0.240 -1.596 1.00 92.62 70 THR A C 1
ATOM 597 O O . THR A 1 70 ? -11.550 -0.475 -2.372 1.00 92.62 70 THR A O 1
ATOM 600 N N . LYS A 1 71 ? -9.627 0.597 -1.908 1.00 94.62 71 LYS A N 1
ATOM 601 C CA . LYS A 1 71 ? -9.583 1.410 -3.137 1.00 94.62 71 LYS A CA 1
ATOM 602 C C . LYS A 1 71 ? -8.484 0.976 -4.106 1.00 94.62 71 LYS A C 1
ATOM 604 O O . LYS A 1 71 ? -8.670 1.099 -5.318 1.00 94.62 71 LYS A O 1
ATOM 609 N N . LEU A 1 72 ? -7.354 0.470 -3.607 1.00 93.06 72 LEU A N 1
ATOM 610 C CA . LEU A 1 72 ? -6.236 0.044 -4.453 1.00 93.06 72 LEU A CA 1
ATOM 611 C C . LEU A 1 72 ? -6.477 -1.358 -5.043 1.00 93.06 72 LEU A C 1
ATOM 613 O O . LEU A 1 72 ? -6.195 -2.380 -4.422 1.00 93.06 72 LEU A O 1
ATOM 617 N N . ASP A 1 73 ? -6.976 -1.411 -6.281 1.00 91.44 73 ASP A N 1
ATOM 618 C CA . ASP A 1 73 ? -7.169 -2.669 -7.014 1.00 91.44 73 ASP A CA 1
ATOM 619 C C . ASP A 1 73 ? -5.917 -3.067 -7.810 1.00 91.44 73 ASP A C 1
ATOM 621 O O . ASP A 1 73 ? -5.740 -2.682 -8.971 1.00 91.44 73 ASP A O 1
ATOM 625 N N . LEU A 1 74 ? -5.068 -3.888 -7.188 1.00 90.19 74 LEU A N 1
ATOM 626 C CA . LEU A 1 74 ? -3.820 -4.375 -7.779 1.00 90.19 74 LEU A CA 1
ATOM 627 C C . LEU A 1 74 ? -4.019 -5.281 -9.003 1.00 90.19 74 LEU A C 1
ATOM 629 O O . LEU A 1 74 ? -3.099 -5.421 -9.811 1.00 90.19 74 LEU A O 1
ATOM 633 N N . ARG A 1 75 ? -5.222 -5.839 -9.215 1.00 87.44 75 ARG A N 1
ATOM 634 C CA . ARG A 1 75 ? -5.503 -6.693 -10.385 1.00 87.44 75 ARG A CA 1
ATOM 635 C C . ARG A 1 75 ? -5.345 -5.926 -11.695 1.00 87.44 75 ARG A C 1
ATOM 637 O O . ARG A 1 75 ? -4.929 -6.486 -12.702 1.00 87.44 75 ARG A O 1
ATOM 644 N N . LYS A 1 76 ? -5.613 -4.617 -11.682 1.00 85.69 76 LYS A N 1
ATOM 645 C CA . LYS A 1 76 ? -5.452 -3.746 -12.858 1.00 85.69 76 LYS A CA 1
ATOM 646 C C . LYS A 1 76 ? -4.003 -3.678 -13.348 1.00 85.69 76 LYS A C 1
ATOM 648 O O . LYS A 1 76 ? -3.779 -3.460 -14.533 1.00 85.69 76 LYS A O 1
ATOM 653 N N . TYR A 1 77 ? -3.045 -3.907 -12.453 1.00 82.50 77 TYR A N 1
ATOM 654 C CA . TYR A 1 77 ? -1.614 -3.891 -12.745 1.00 82.50 77 TYR A CA 1
ATOM 655 C C . TYR A 1 77 ? -1.067 -5.289 -13.066 1.00 82.50 77 TYR A C 1
ATOM 657 O O . TYR A 1 77 ? -0.016 -5.403 -13.690 1.00 82.50 77 TYR A O 1
ATOM 665 N N . SER A 1 78 ? -1.776 -6.359 -12.684 1.00 75.00 78 SER A N 1
ATOM 666 C CA . SER A 1 78 ? -1.382 -7.740 -12.989 1.00 75.00 78 SER A CA 1
ATOM 667 C C . SER A 1 78 ? -1.893 -8.247 -14.342 1.00 75.00 78 SER A C 1
ATOM 669 O O . SER A 1 78 ? -1.306 -9.175 -14.893 1.00 75.00 78 SER A O 1
ATOM 671 N N . LEU A 1 79 ? -2.928 -7.625 -14.922 1.00 64.88 79 LEU A N 1
ATOM 672 C CA . LEU A 1 79 ? -3.503 -8.027 -16.217 1.00 64.88 79 LEU A CA 1
ATOM 673 C C . LEU A 1 79 ? -2.490 -8.024 -17.376 1.00 64.88 79 LEU A C 1
ATOM 675 O O . LEU A 1 79 ? -2.622 -8.829 -18.292 1.00 64.88 79 LEU A O 1
ATOM 679 N N . GLY A 1 80 ? -1.450 -7.186 -17.321 1.00 58.69 80 GLY A N 1
ATOM 680 C CA . GLY A 1 80 ? -0.371 -7.186 -18.317 1.00 58.69 80 GLY A CA 1
ATOM 681 C C . GLY A 1 80 ? 0.561 -8.406 -18.253 1.00 58.69 80 GLY A C 1
ATOM 682 O O . GLY A 1 80 ? 1.275 -8.665 -19.214 1.00 58.69 80 GLY A O 1
ATOM 683 N N . PHE A 1 81 ? 0.544 -9.167 -17.151 1.00 56.09 81 PHE A N 1
ATOM 684 C CA . PHE A 1 81 ? 1.454 -10.293 -16.898 1.00 56.09 81 PHE A CA 1
ATOM 685 C C . PHE A 1 81 ? 0.810 -11.677 -17.080 1.00 56.09 81 PHE A C 1
ATOM 687 O O . PHE A 1 81 ? 1.499 -12.686 -16.993 1.00 56.09 81 PHE A O 1
ATOM 694 N N . ILE A 1 82 ? -0.499 -11.769 -17.321 1.00 55.94 82 ILE A N 1
ATOM 695 C CA . ILE A 1 82 ? -1.186 -13.071 -17.454 1.00 55.94 82 ILE A CA 1
ATOM 696 C C . ILE A 1 82 ? -1.153 -13.593 -18.906 1.00 55.94 82 ILE A C 1
ATOM 698 O O . ILE A 1 82 ? -1.371 -14.777 -19.140 1.00 55.94 82 ILE A O 1
ATOM 702 N N . ASN A 1 83 ? -0.765 -12.761 -19.877 1.00 53.19 83 ASN A N 1
ATOM 703 C CA . ASN A 1 83 ? -0.652 -13.153 -21.290 1.00 53.19 83 ASN A CA 1
ATOM 704 C C . ASN A 1 83 ? 0.684 -13.846 -21.655 1.00 53.19 83 ASN A C 1
ATOM 706 O O . ASN A 1 83 ? 0.999 -13.967 -22.831 1.00 53.19 83 ASN A O 1
ATOM 710 N N . PHE A 1 84 ? 1.487 -14.301 -20.684 1.00 55.34 84 PHE A N 1
ATOM 711 C CA . PHE A 1 84 ? 2.784 -14.965 -20.937 1.00 55.34 84 PHE A CA 1
ATOM 712 C C . PHE A 1 84 ? 2.691 -16.493 -21.144 1.00 55.34 84 PHE A C 1
ATOM 714 O O . PHE A 1 84 ? 3.709 -17.180 -21.103 1.00 55.34 84 PHE A O 1
ATOM 721 N N . HIS A 1 85 ? 1.488 -17.035 -21.355 1.00 49.88 85 HIS A N 1
ATOM 722 C CA . HIS A 1 85 ? 1.254 -18.462 -21.621 1.00 49.88 85 HIS A CA 1
ATOM 723 C C . HIS A 1 85 ? 0.751 -18.749 -23.050 1.00 49.88 85 HIS A C 1
ATOM 725 O O . HIS A 1 85 ? 0.032 -19.728 -23.247 1.00 49.88 85 HIS A O 1
ATOM 731 N N . GLU A 1 86 ? 1.118 -17.919 -24.031 1.00 47.53 86 GLU A N 1
ATOM 732 C CA . GLU A 1 86 ? 1.033 -18.300 -25.454 1.00 47.53 86 GLU A CA 1
ATOM 733 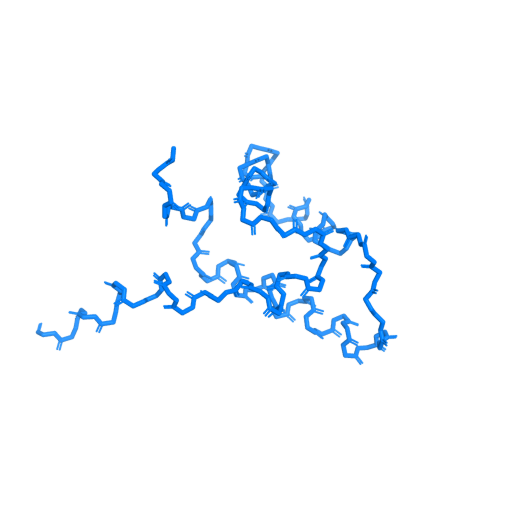C C . GLU A 1 86 ? 2.290 -19.051 -25.910 1.00 47.53 86 GLU A C 1
ATOM 735 O O . GLU A 1 86 ? 3.410 -18.563 -25.629 1.00 47.53 86 GLU A O 1
#

Sequence (86 aa):
MSKNDLPITVSQFYFLQAYLFEIFRSKKECKNNFEYTEYYLEENYSVNEIKQIENFLIQNNLNCDCDLITKLDLRKYSLGFINFHE

Radius of gyration: 13.47 Å; Cα contacts (8 Å, |Δi|>4): 55; chains: 1; bounding box: 26×29×41 Å

Solvent-accessible surface area (backbone atoms only — not comparable to full-atom values): 5287 Å² total; per-residue (Å²): 128,62,103,80,62,68,74,57,57,72,67,58,52,50,50,53,41,52,53,53,48,54,48,34,68,72,69,74,60,74,64,89,35,45,73,65,52,52,55,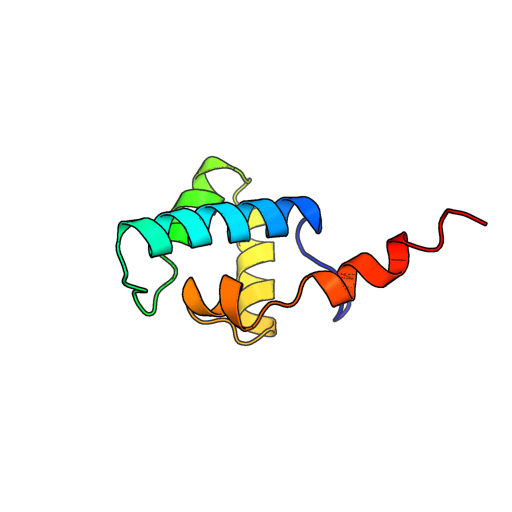52,41,68,76,73,46,53,76,70,52,45,54,42,43,53,51,50,34,57,78,68,73,42,70,26,52,55,32,52,65,75,66,55,66,65,63,77,72,46,62,81,66,69,73,78,82,120

pLDDT: mean 88.23, std 14.65, range [45.88, 98.31]